Protein AF-A0A7L9SSA7-F1 (afdb_monomer_lite)

Secondary structure (DSSP, 8-state):
-------------------------------------SSTTSSB----HHHHHHHHHH---EE-TTS-EE---S-GGGSPBPHHHHHHHHHHT-

pLDDT: mean 72.89, std 18.95, range [39.0, 93.44]

InterPro domains:
  IPR021400 Protein of unknown function DUF3039 [PF11238] (38-92)

Organis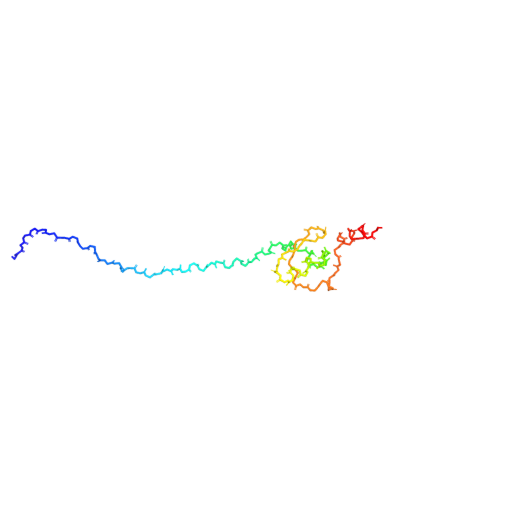m: NCBI:txid1765219

Structure (mmCIF, N/CA/C/O backbone):
data_AF-A0A7L9SSA7-F1
#
_entry.id   AF-A0A7L9SSA7-F1
#
loop_
_atom_site.group_PDB
_atom_site.id
_atom_site.type_symbol
_atom_site.label_atom_id
_atom_site.label_alt_id
_atom_site.label_comp_id
_atom_site.label_asym_id
_atom_site.label_entity_id
_atom_site.label_seq_id
_atom_site.pdbx_PDB_ins_code
_atom_site.Cartn_x
_atom_site.Cartn_y
_atom_site.Cartn_z
_atom_site.occupancy
_atom_site.B_iso_or_equiv
_atom_site.auth_seq_id
_atom_site.auth_comp_id
_atom_site.auth_asym_id
_atom_site.auth_atom_id
_atom_site.pdbx_PDB_model_num
ATOM 1 N N . MET A 1 1 ? -45.119 -55.828 63.329 1.00 40.03 1 MET A N 1
ATOM 2 C CA . MET A 1 1 ? -44.986 -54.359 63.344 1.00 40.03 1 MET A CA 1
ATOM 3 C C . MET A 1 1 ? -45.553 -53.857 62.026 1.00 40.03 1 MET A C 1
ATOM 5 O O . MET A 1 1 ? -45.095 -54.370 61.018 1.00 40.03 1 MET A O 1
ATOM 9 N N . PHE A 1 2 ? -46.597 -53.017 62.113 1.00 39.00 2 PHE A N 1
ATOM 10 C CA . PHE A 1 2 ? -47.033 -51.883 61.263 1.00 39.00 2 PHE A CA 1
ATOM 11 C C . PHE A 1 2 ? -46.605 -51.835 59.779 1.00 39.00 2 PHE A C 1
ATOM 13 O O . PHE A 1 2 ? -45.444 -52.081 59.493 1.00 39.00 2 PHE A O 1
ATOM 20 N N . ASP A 1 3 ? -47.363 -51.367 58.789 1.00 40.28 3 ASP A N 1
ATOM 21 C CA . ASP A 1 3 ? -48.769 -50.995 58.544 1.00 40.28 3 ASP A CA 1
ATOM 22 C C . ASP A 1 3 ? -48.764 -50.454 57.085 1.00 40.28 3 ASP A C 1
ATOM 24 O O . ASP A 1 3 ? -47.804 -49.779 56.725 1.00 40.28 3 ASP A O 1
ATOM 28 N N . LEU A 1 4 ? -49.795 -50.770 56.292 1.00 49.91 4 LEU A N 1
ATOM 29 C CA . LEU A 1 4 ? -50.450 -49.962 55.236 1.00 49.91 4 LEU A CA 1
ATOM 30 C C . LEU A 1 4 ? -49.697 -49.294 54.043 1.00 49.91 4 LEU A C 1
ATOM 32 O O . LEU A 1 4 ? -48.502 -49.033 54.029 1.00 49.91 4 LEU A O 1
ATOM 36 N N . GLU A 1 5 ? -50.506 -49.060 53.003 1.00 47.31 5 GLU A N 1
ATOM 37 C CA . GLU A 1 5 ? -50.275 -48.516 51.650 1.00 47.31 5 GLU A CA 1
ATOM 38 C C . GLU A 1 5 ? -49.798 -47.032 51.565 1.00 47.31 5 GLU A C 1
ATOM 40 O O . GLU A 1 5 ? -50.015 -46.286 52.513 1.00 47.31 5 GLU A O 1
ATOM 45 N N . ASP A 1 6 ? -49.180 -46.671 50.408 1.00 48.22 6 ASP A N 1
ATOM 46 C CA . ASP A 1 6 ? -48.939 -45.376 49.669 1.00 48.22 6 ASP A CA 1
ATOM 47 C C . ASP A 1 6 ? -49.259 -44.003 50.338 1.00 48.22 6 ASP A C 1
ATOM 49 O O . ASP A 1 6 ? -50.187 -43.966 51.140 1.00 48.22 6 ASP A O 1
ATOM 53 N N . PRO A 1 7 ? -48.690 -42.809 49.971 1.00 53.97 7 PRO A N 1
ATOM 54 C CA . PRO A 1 7 ? -47.881 -42.361 48.808 1.00 53.97 7 PRO A CA 1
ATOM 55 C C . PRO A 1 7 ? -46.630 -41.533 49.267 1.00 53.97 7 PRO A C 1
ATOM 57 O O . PRO A 1 7 ? -46.377 -41.402 50.455 1.00 53.97 7 PRO A O 1
ATOM 60 N N . VAL A 1 8 ? -45.691 -41.023 48.461 1.00 42.91 8 VAL A N 1
ATOM 61 C CA . VAL A 1 8 ? -45.662 -39.696 47.809 1.00 42.91 8 VAL A CA 1
ATOM 62 C C . VAL A 1 8 ? -44.269 -39.536 47.181 1.00 42.91 8 VAL A C 1
ATOM 64 O O . VAL A 1 8 ? -43.260 -39.897 47.787 1.00 42.91 8 VAL A O 1
ATOM 67 N N . SER A 1 9 ? -44.173 -38.936 45.999 1.00 50.88 9 SER A N 1
ATOM 68 C CA . SER A 1 9 ? -42.917 -38.320 45.557 1.00 50.88 9 SER A CA 1
ATOM 69 C C . SER A 1 9 ? -42.703 -36.997 46.299 1.00 50.88 9 SER A C 1
ATOM 71 O O . SER A 1 9 ? -43.634 -36.192 46.344 1.00 50.88 9 SER A O 1
ATOM 73 N N . PRO A 1 10 ? -41.479 -36.677 46.744 1.00 46.50 10 PRO A N 1
ATOM 74 C CA . PRO A 1 10 ? -41.043 -35.299 46.816 1.00 46.50 10 PRO A CA 1
ATOM 75 C C . PRO A 1 10 ? -39.958 -35.082 45.758 1.00 46.50 10 PRO A C 1
ATOM 77 O O . PRO A 1 10 ? -38.827 -35.547 45.872 1.00 46.50 10 PRO A O 1
ATOM 80 N N . LEU A 1 11 ? -40.309 -34.327 44.719 1.00 52.66 11 LEU A N 1
ATOM 81 C CA . LEU A 1 11 ? -39.355 -33.435 44.068 1.00 52.66 11 LEU A CA 1
ATOM 82 C C . LEU A 1 11 ? -38.657 -32.623 45.163 1.00 52.66 11 LEU A C 1
ATOM 84 O O . LEU A 1 11 ? -39.286 -31.729 45.720 1.00 52.66 11 LEU A O 1
ATOM 88 N N . SER A 1 12 ? -37.404 -32.933 45.488 1.00 49.94 12 SER A N 1
ATOM 89 C CA . SER A 1 12 ? -36.458 -32.021 46.146 1.00 49.94 12 SER A CA 1
ATOM 90 C C . SER A 1 12 ? -35.082 -32.670 46.206 1.00 49.94 12 SER A C 1
ATOM 92 O O . SER A 1 12 ? -34.852 -33.575 46.998 1.00 49.94 12 SER A O 1
ATOM 94 N N . ASN A 1 13 ? -34.195 -32.226 45.317 1.00 50.00 13 ASN A N 1
ATOM 95 C CA . ASN A 1 13 ? -32.871 -31.716 45.677 1.00 50.00 13 ASN A CA 1
ATOM 96 C C . ASN A 1 13 ? -32.240 -31.109 44.410 1.00 50.00 13 ASN A C 1
ATOM 98 O O . ASN A 1 13 ? -31.663 -31.838 43.603 1.00 50.00 13 ASN A O 1
ATOM 102 N N . PRO A 1 14 ? -32.356 -29.785 44.196 1.00 54.62 14 PRO A N 1
ATOM 103 C CA . PRO A 1 14 ? -31.621 -29.069 43.162 1.00 54.62 14 PRO A CA 1
ATOM 104 C C . PRO A 1 14 ? -30.209 -28.738 43.667 1.00 54.62 14 PRO A C 1
ATOM 106 O O . PRO A 1 14 ? -29.813 -27.579 43.683 1.00 54.62 14 PRO A O 1
ATOM 109 N N . ASP A 1 15 ? -29.466 -29.743 44.127 1.00 53.69 15 ASP A N 1
ATOM 110 C CA . ASP A 1 15 ? -28.090 -29.550 44.584 1.00 53.69 15 ASP A CA 1
ATOM 111 C C . ASP A 1 15 ? -27.221 -30.721 44.126 1.00 53.69 15 ASP A C 1
ATOM 113 O O . ASP A 1 15 ? -26.987 -31.695 44.835 1.00 53.69 15 ASP A O 1
ATOM 117 N N . GLN A 1 16 ? -26.808 -30.649 42.865 1.00 52.16 16 GLN A N 1
ATOM 118 C CA . GLN A 1 16 ? -25.607 -31.316 42.387 1.00 52.16 16 GLN A CA 1
ATOM 119 C C . GLN A 1 16 ? -24.875 -30.319 41.497 1.00 52.16 16 GLN A C 1
ATOM 121 O O . GLN A 1 16 ? -25.166 -30.160 40.316 1.00 52.16 16 GLN A O 1
ATOM 126 N N . SER A 1 17 ? -23.894 -29.688 42.131 1.00 50.47 17 SER A N 1
ATOM 127 C CA . SER A 1 17 ? -22.609 -29.364 41.531 1.00 50.47 17 SER A CA 1
ATOM 128 C C . SER A 1 17 ? -22.597 -28.267 40.462 1.00 50.47 17 SER A C 1
ATOM 130 O O . SER A 1 17 ? -22.735 -28.485 39.263 1.00 50.47 17 SER A O 1
ATOM 132 N N . THR A 1 18 ? -22.336 -27.061 40.965 1.00 54.06 18 THR A N 1
ATOM 133 C CA . THR A 1 18 ? -21.164 -26.251 40.599 1.00 54.06 18 THR A CA 1
ATOM 134 C C . THR A 1 18 ? -20.669 -26.312 39.156 1.00 54.06 18 THR A C 1
ATOM 136 O O . THR A 1 18 ? -20.043 -27.276 38.725 1.00 54.06 18 THR A O 1
ATOM 139 N N . GLY A 1 19 ? -20.781 -25.160 38.494 1.00 56.28 19 GLY A N 1
ATOM 140 C CA . GLY A 1 19 ? -19.922 -24.794 37.379 1.00 56.28 19 GLY A CA 1
ATOM 141 C C . GLY A 1 19 ? -20.684 -24.140 36.243 1.00 56.28 19 GLY A C 1
ATOM 142 O O . GLY A 1 19 ? -20.723 -24.686 35.145 1.00 56.28 19 GLY A O 1
ATOM 143 N N . THR A 1 20 ? -21.226 -22.934 36.439 1.00 54.31 20 THR A N 1
ATOM 144 C CA . THR A 1 20 ? -21.312 -22.020 35.294 1.00 54.31 20 THR A CA 1
ATOM 145 C C . THR A 1 20 ? -19.874 -21.684 34.917 1.00 54.31 20 THR A C 1
ATOM 147 O O . THR A 1 20 ? -19.305 -20.713 35.413 1.00 54.31 20 THR A O 1
ATOM 150 N N . ALA A 1 21 ? -19.251 -22.543 34.111 1.00 59.44 21 ALA A N 1
ATOM 151 C CA . ALA A 1 21 ? -18.026 -22.206 33.421 1.00 59.44 21 ALA A CA 1
ATOM 152 C C . ALA A 1 21 ? -18.380 -21.000 32.554 1.00 59.44 21 ALA A C 1
ATOM 154 O O . ALA A 1 21 ? -19.099 -21.117 31.560 1.00 59.44 21 ALA A O 1
ATOM 155 N N . VAL A 1 22 ? -17.958 -19.817 33.000 1.00 61.00 22 VAL A N 1
ATOM 156 C CA . VAL A 1 22 ? -17.911 -18.644 32.142 1.00 61.00 22 VAL A CA 1
ATOM 157 C C . VAL A 1 22 ? -17.012 -19.071 30.997 1.00 61.00 22 VAL A C 1
ATOM 159 O O . VAL A 1 22 ? -15.809 -19.232 31.178 1.00 61.00 22 VAL A O 1
ATOM 162 N N . LEU A 1 23 ? -17.609 -19.348 29.841 1.00 60.19 23 LEU A N 1
ATOM 163 C CA . LEU A 1 23 ? -16.860 -19.421 28.603 1.00 60.19 23 LEU A CA 1
ATOM 164 C C . LEU A 1 23 ? -16.315 -18.006 28.417 1.00 60.19 23 LEU A C 1
ATOM 166 O O . LEU A 1 23 ? -17.033 -17.120 27.944 1.00 60.19 23 LEU A O 1
ATOM 170 N N . GLU A 1 24 ? -15.092 -17.770 28.900 1.00 60.81 24 GLU A N 1
ATOM 171 C CA . GLU A 1 24 ? -14.299 -16.620 28.494 1.00 60.81 24 GLU A CA 1
ATOM 172 C C . GLU A 1 24 ? -14.405 -16.593 26.977 1.00 60.81 24 GLU A C 1
ATOM 174 O O . GLU A 1 24 ? -14.031 -17.553 26.297 1.00 60.81 24 GLU A O 1
ATOM 179 N N . ARG A 1 25 ? -15.048 -15.539 26.451 1.00 61.16 25 ARG A N 1
ATOM 180 C CA . ARG A 1 25 ? -15.030 -15.288 25.015 1.00 61.16 25 ARG A CA 1
ATOM 181 C C . ARG A 1 25 ? -13.554 -15.346 24.658 1.00 61.16 25 ARG A C 1
ATOM 183 O O . ARG A 1 25 ? -12.819 -14.558 25.257 1.00 61.16 25 ARG A O 1
ATOM 190 N N . PRO A 1 26 ? -13.115 -16.244 23.759 1.00 57.38 26 PRO A N 1
ATOM 191 C CA . PRO A 1 26 ? -11.773 -16.119 23.241 1.00 57.38 26 PRO A CA 1
ATOM 192 C C . PRO A 1 26 ? -11.709 -14.692 22.717 1.00 57.38 26 PRO A C 1
ATOM 194 O O . PRO A 1 26 ? -12.489 -14.316 21.839 1.00 57.38 26 PRO A O 1
ATOM 197 N N . GLU A 1 27 ? -10.888 -13.858 23.356 1.00 52.69 27 GLU A N 1
ATOM 198 C CA . GLU A 1 27 ? -10.485 -12.607 22.756 1.00 52.69 27 GLU A CA 1
ATOM 199 C C . GLU A 1 27 ? -9.894 -13.057 21.439 1.00 52.69 27 GLU A C 1
ATOM 201 O O . GLU A 1 27 ? -8.868 -13.742 21.417 1.00 52.69 27 GLU A O 1
ATOM 206 N N . THR A 1 28 ? -10.634 -12.830 20.357 1.00 50.56 28 THR A N 1
ATOM 207 C CA . THR A 1 28 ? -10.171 -13.086 19.010 1.00 50.56 28 THR A CA 1
ATOM 208 C C . THR A 1 28 ? -9.012 -12.120 18.837 1.00 50.56 28 THR A C 1
ATOM 210 O O . THR A 1 28 ? -9.195 -11.001 18.366 1.00 50.56 28 THR A O 1
ATOM 213 N N . GLN A 1 29 ? -7.835 -12.503 19.343 1.00 52.84 29 GLN A N 1
ATOM 214 C CA . GLN A 1 29 ? -6.566 -11.892 19.019 1.00 52.84 29 GLN A CA 1
ATOM 215 C C . GLN A 1 29 ? -6.583 -11.902 17.515 1.00 52.84 29 GLN A C 1
ATOM 217 O O . GLN A 1 29 ? -6.616 -12.975 16.915 1.00 52.84 29 GLN A O 1
ATOM 222 N N . GLU A 1 30 ? -6.741 -10.713 16.944 1.00 52.56 30 GLU A N 1
ATOM 223 C CA . GLU A 1 30 ? -6.850 -10.513 15.520 1.00 52.56 30 GLU A CA 1
ATOM 224 C C . GLU A 1 30 ? -5.670 -11.249 14.902 1.00 52.56 30 GLU A C 1
ATOM 226 O O . GLU A 1 30 ? -4.525 -10.797 14.981 1.00 52.56 30 GLU A O 1
ATOM 231 N N . GLU A 1 31 ? -5.936 -12.440 14.366 1.00 48.53 31 GLU A N 1
ATOM 232 C CA . GLU A 1 31 ? -4.979 -13.207 13.602 1.00 48.53 31 GLU A CA 1
ATOM 233 C C . GLU A 1 31 ? -4.758 -12.394 12.332 1.00 48.53 31 GLU A C 1
ATOM 235 O O . GLU A 1 31 ? -5.285 -12.681 11.261 1.00 48.53 31 GLU A O 1
ATOM 240 N N . THR A 1 32 ? -3.922 -11.361 12.420 1.00 52.50 32 THR A N 1
ATOM 241 C CA . THR A 1 32 ? -3.319 -10.697 11.269 1.00 52.50 32 THR A CA 1
ATOM 242 C C . THR A 1 32 ? -2.271 -11.620 10.650 1.00 52.50 32 THR A C 1
ATOM 244 O O . THR A 1 32 ? -1.240 -11.160 10.174 1.00 52.50 32 THR A O 1
ATOM 247 N N . LYS A 1 33 ? -2.509 -12.936 10.668 1.00 49.47 33 LYS A N 1
ATOM 248 C CA . LYS A 1 33 ? -1.672 -13.962 10.072 1.00 49.47 33 LYS A CA 1
ATOM 249 C C . LYS A 1 33 ? -1.939 -13.970 8.570 1.00 49.47 33 LYS A C 1
ATOM 251 O O . LYS A 1 33 ? -2.559 -14.870 8.014 1.00 49.47 33 LYS A O 1
ATOM 256 N N . ARG A 1 34 ? -1.473 -12.911 7.918 1.00 52.38 34 ARG A N 1
ATOM 257 C CA . ARG A 1 34 ? -1.051 -12.923 6.516 1.00 52.38 34 ARG A CA 1
ATOM 258 C C . ARG A 1 34 ? 0.352 -12.328 6.433 1.00 52.38 34 ARG A C 1
ATOM 260 O O . ARG A 1 34 ? 0.641 -11.463 5.618 1.00 52.38 34 ARG A O 1
ATOM 267 N N . ASP A 1 35 ? 1.219 -12.782 7.334 1.00 57.25 35 ASP A N 1
ATOM 268 C CA . ASP A 1 35 ? 2.659 -12.671 7.162 1.00 57.25 35 ASP A CA 1
ATOM 269 C C . ASP A 1 35 ? 3.062 -13.798 6.195 1.00 57.25 35 ASP A C 1
ATOM 271 O O . ASP A 1 35 ? 3.325 -14.925 6.615 1.00 57.25 35 ASP A O 1
ATOM 275 N N . ASP A 1 36 ? 3.000 -13.527 4.885 1.00 49.00 36 ASP A N 1
ATOM 276 C CA . ASP A 1 36 ? 3.484 -14.415 3.812 1.00 49.00 36 ASP A CA 1
ATOM 277 C C . ASP A 1 36 ? 5.004 -14.601 3.938 1.00 49.00 36 ASP A C 1
ATOM 279 O O . ASP A 1 36 ? 5.799 -13.930 3.280 1.00 49.00 36 ASP A O 1
ATOM 283 N N . GLY A 1 37 ? 5.389 -15.470 4.873 1.00 51.00 37 GLY A N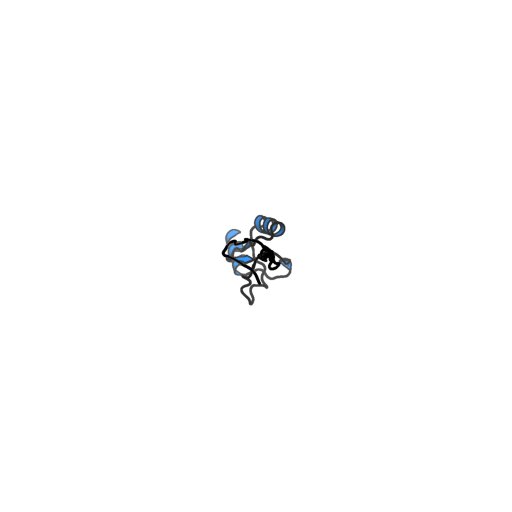 1
ATOM 284 C CA . GLY A 1 37 ? 6.750 -15.706 5.324 1.00 51.00 37 GLY A CA 1
ATOM 285 C C . GLY A 1 37 ? 7.784 -15.763 4.200 1.00 51.00 37 GLY A C 1
ATOM 286 O O . GLY A 1 37 ? 7.667 -16.537 3.256 1.00 51.00 37 GLY A O 1
ATOM 287 N N . GLY A 1 38 ? 8.848 -14.979 4.382 1.00 51.72 38 GLY A N 1
ATOM 288 C CA . GLY A 1 38 ? 10.067 -15.035 3.579 1.00 51.72 38 GLY A CA 1
ATOM 289 C C . GLY A 1 38 ? 10.206 -13.845 2.634 1.00 51.72 38 GLY A C 1
ATOM 290 O O . GLY A 1 38 ? 9.375 -13.604 1.770 1.00 51.72 38 GLY A O 1
ATOM 291 N N . GLU A 1 39 ? 11.285 -13.082 2.797 1.00 51.91 39 GLU A N 1
ATOM 292 C CA . GLU A 1 39 ? 11.698 -11.936 1.968 1.00 51.91 39 GLU A CA 1
ATOM 293 C C . GLU A 1 39 ? 10.852 -10.650 2.057 1.00 51.91 39 GLU A C 1
ATOM 295 O O . GLU A 1 39 ? 11.409 -9.565 2.234 1.00 51.91 39 GLU A O 1
ATOM 300 N N . ALA A 1 40 ? 9.524 -10.736 1.978 1.00 53.84 40 ALA A N 1
ATOM 301 C CA . ALA A 1 40 ? 8.656 -9.569 1.795 1.00 53.84 40 ALA A CA 1
ATOM 302 C C . ALA A 1 40 ? 8.330 -8.792 3.093 1.00 53.84 40 ALA A C 1
ATOM 304 O O . ALA A 1 40 ? 7.611 -7.796 3.048 1.00 53.84 40 ALA A O 1
ATOM 305 N N . ASP A 1 41 ? 8.835 -9.234 4.246 1.00 59.19 41 ASP A N 1
ATOM 306 C CA . ASP A 1 41 ? 8.779 -8.504 5.530 1.00 59.19 41 ASP A CA 1
ATOM 307 C C . ASP A 1 41 ? 9.863 -7.411 5.625 1.00 59.19 41 ASP A C 1
ATOM 309 O O . ASP A 1 41 ? 9.842 -6.555 6.505 1.00 59.19 41 ASP A O 1
ATOM 313 N N . ARG A 1 42 ? 10.844 -7.444 4.713 1.00 73.31 42 ARG A N 1
ATOM 314 C CA . ARG A 1 42 ? 12.006 -6.545 4.732 1.00 73.31 42 ARG A CA 1
ATOM 315 C C . ARG A 1 42 ? 11.853 -5.325 3.834 1.00 73.31 42 ARG A C 1
ATOM 317 O O . ARG A 1 42 ? 12.802 -4.555 3.738 1.00 73.31 42 ARG A O 1
ATOM 324 N N . PHE A 1 43 ? 10.713 -5.156 3.169 1.00 85.75 43 PHE A N 1
ATOM 325 C CA . PHE A 1 43 ? 10.489 -4.035 2.264 1.00 85.75 43 PHE A CA 1
ATOM 326 C C . PHE A 1 43 ? 9.443 -3.064 2.810 1.00 85.75 43 PHE A C 1
ATOM 328 O O . PHE A 1 43 ? 8.393 -3.463 3.310 1.00 85.75 43 PHE A O 1
ATOM 335 N N . ALA A 1 44 ? 9.714 -1.769 2.674 1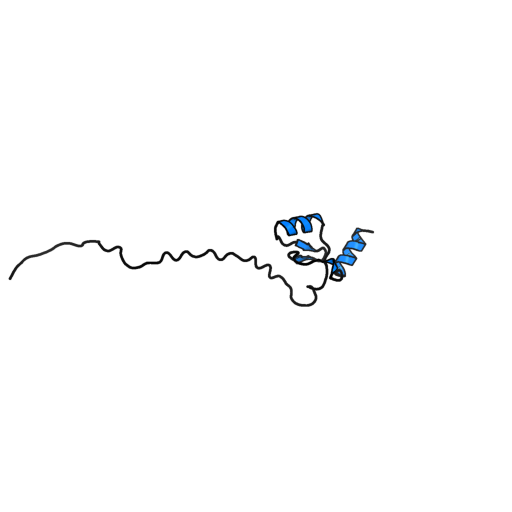.00 90.38 44 ALA A N 1
ATOM 336 C CA . ALA A 1 44 ? 8.741 -0.714 2.888 1.00 90.38 44 ALA A CA 1
ATOM 337 C C . ALA A 1 44 ? 7.775 -0.646 1.698 1.00 90.38 44 ALA A C 1
ATOM 339 O O . ALA A 1 44 ? 8.179 -0.698 0.535 1.00 90.38 44 ALA A O 1
ATOM 340 N N . HIS A 1 45 ? 6.486 -0.493 1.983 1.00 91.31 45 HIS A N 1
ATOM 341 C CA . HIS A 1 45 ? 5.440 -0.426 0.970 1.00 91.31 45 HIS A CA 1
ATOM 342 C C . HIS A 1 45 ? 4.762 0.943 0.974 1.00 91.31 45 HIS A C 1
ATOM 344 O O . HIS A 1 45 ? 4.516 1.525 2.032 1.00 91.31 45 HIS A O 1
ATOM 350 N N . TYR A 1 46 ? 4.425 1.447 -0.215 1.00 92.00 46 TYR A N 1
ATOM 351 C CA . TYR A 1 46 ? 3.648 2.675 -0.335 1.00 92.00 46 TYR A CA 1
ATOM 352 C C . TYR A 1 46 ? 2.168 2.405 -0.104 1.00 92.00 46 TYR A C 1
ATOM 354 O O . TYR A 1 46 ? 1.581 1.482 -0.675 1.00 92.00 46 TYR A O 1
ATOM 362 N N . VAL A 1 47 ? 1.566 3.271 0.699 1.00 92.56 47 VAL A N 1
ATOM 363 C CA . VAL A 1 47 ? 0.121 3.394 0.848 1.00 92.56 47 VAL A CA 1
ATOM 364 C C . VAL A 1 47 ? -0.217 4.859 1.109 1.00 92.56 47 VAL A C 1
ATOM 366 O O . VAL A 1 47 ? 0.653 5.662 1.455 1.00 92.56 47 VAL A O 1
ATOM 369 N N . SER A 1 48 ? -1.482 5.222 0.927 1.00 91.12 48 SER A N 1
ATOM 370 C CA . SER A 1 48 ? -1.967 6.574 1.187 1.00 91.12 48 SER A CA 1
ATOM 371 C C . SER A 1 48 ? -1.652 7.007 2.623 1.00 91.12 48 SER A C 1
ATOM 373 O O . SER A 1 48 ? -1.937 6.279 3.574 1.00 91.12 48 SER A O 1
ATOM 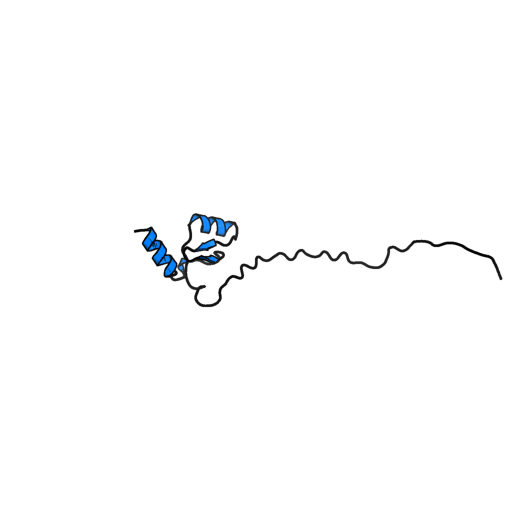375 N N . LYS A 1 49 ? -1.105 8.219 2.776 1.00 89.31 49 LYS A N 1
ATOM 376 C CA . LYS A 1 49 ? -0.720 8.793 4.077 1.00 89.31 49 LYS A CA 1
ATOM 377 C C . LYS A 1 49 ? -1.867 8.773 5.092 1.00 89.31 49 LYS A C 1
ATOM 379 O O . LYS A 1 49 ? -1.649 8.452 6.255 1.00 89.31 49 LYS A O 1
ATOM 384 N N . ASP A 1 50 ? -3.075 9.071 4.625 1.00 91.69 50 ASP A N 1
ATOM 385 C CA . ASP A 1 50 ? -4.294 9.051 5.431 1.00 91.69 50 ASP A CA 1
ATOM 386 C C . ASP A 1 50 ? -4.572 7.658 6.027 1.00 91.69 50 ASP A C 1
ATOM 388 O O . ASP A 1 50 ? -4.681 7.515 7.242 1.00 91.69 50 ASP A O 1
ATOM 392 N N . ARG A 1 51 ? -4.501 6.603 5.199 1.00 89.69 51 ARG A N 1
ATOM 393 C CA . ARG A 1 51 ? -4.689 5.214 5.648 1.00 89.69 51 ARG A CA 1
ATOM 394 C C . ARG A 1 51 ? -3.628 4.754 6.645 1.00 89.69 51 ARG A C 1
ATOM 396 O O . ARG A 1 51 ? -3.963 4.011 7.560 1.00 89.69 51 ARG A O 1
ATOM 403 N N . ILE A 1 52 ? -2.362 5.173 6.503 1.00 89.75 52 ILE A N 1
ATOM 404 C CA . ILE A 1 52 ? -1.336 4.878 7.527 1.00 89.75 52 ILE A CA 1
ATOM 405 C C . ILE A 1 52 ? -1.714 5.512 8.858 1.00 89.75 52 ILE A C 1
ATOM 407 O O . ILE A 1 52 ? -1.601 4.857 9.891 1.00 89.75 52 ILE A O 1
ATOM 411 N N . ASN A 1 53 ? -2.130 6.777 8.848 1.00 91.00 53 ASN A N 1
ATOM 412 C CA . ASN A 1 53 ? -2.470 7.486 10.077 1.00 91.00 53 ASN A CA 1
ATOM 413 C C . ASN A 1 53 ? -3.692 6.860 10.759 1.00 91.00 53 ASN A C 1
ATOM 415 O O . ASN A 1 53 ? -3.642 6.600 11.958 1.00 91.00 53 ASN A O 1
ATOM 419 N N . GLU A 1 54 ? -4.745 6.550 10.002 1.00 91.06 54 GLU A N 1
ATOM 420 C CA . GLU A 1 54 ? -5.937 5.875 10.527 1.00 91.06 54 GLU A CA 1
ATOM 421 C C . GLU A 1 54 ? -5.596 4.490 11.089 1.00 91.06 54 GLU A C 1
ATOM 423 O O . GLU A 1 54 ? -6.008 4.133 12.191 1.00 91.06 54 GLU A O 1
ATOM 428 N N . SER A 1 55 ? -4.797 3.711 10.365 1.00 90.50 55 SER A N 1
ATOM 429 C CA . SER A 1 55 ? -4.364 2.383 10.793 1.00 90.50 55 SER A CA 1
ATOM 430 C C . SER A 1 55 ? -3.506 2.417 12.057 1.00 90.50 55 SER A C 1
ATOM 432 O O . SER A 1 55 ? -3.678 1.578 12.935 1.00 90.50 55 SER A O 1
ATOM 434 N N . ARG A 1 56 ? -2.639 3.425 12.215 1.00 88.75 56 ARG A N 1
ATOM 435 C CA . ARG A 1 56 ? -1.865 3.625 13.452 1.00 88.75 56 ARG A CA 1
ATOM 436 C C . ARG A 1 56 ? -2.748 3.908 14.669 1.00 88.75 56 ARG A C 1
ATOM 438 O O . ARG A 1 56 ? -2.351 3.568 15.776 1.00 88.75 56 ARG A O 1
ATOM 445 N N . LEU A 1 57 ? -3.916 4.522 14.472 1.00 89.12 57 LEU A N 1
ATOM 446 C CA . LEU A 1 57 ? -4.879 4.802 15.542 1.00 89.12 57 LE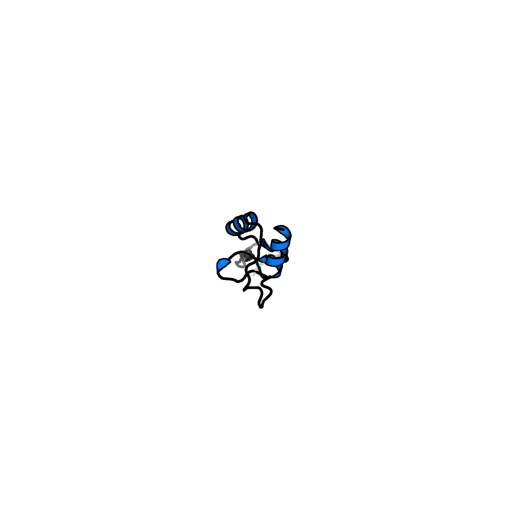U A CA 1
ATOM 447 C C . LEU A 1 57 ? -5.804 3.613 15.819 1.00 89.12 57 LEU A C 1
ATOM 449 O O . LEU A 1 57 ? -6.133 3.338 16.967 1.00 89.12 57 LEU A O 1
ATOM 453 N N . THR A 1 58 ? -6.243 2.927 14.765 1.00 89.94 58 THR A N 1
ATOM 454 C CA . THR A 1 58 ? -7.275 1.881 14.837 1.00 89.94 58 THR A CA 1
ATOM 455 C C . THR A 1 58 ? -6.714 0.466 14.936 1.00 89.94 58 THR A C 1
ATOM 457 O O . THR A 1 58 ? -7.464 -0.454 15.236 1.00 89.94 58 THR A O 1
ATOM 460 N N . GLY A 1 59 ? -5.432 0.261 14.627 1.00 88.12 59 GLY A N 1
ATOM 461 C CA . GLY A 1 59 ? -4.816 -1.063 14.498 1.00 88.12 59 GLY A CA 1
ATOM 462 C C . GLY A 1 59 ? -5.238 -1.834 13.242 1.00 88.12 59 GLY A C 1
ATOM 463 O O . GLY A 1 59 ? -4.791 -2.960 13.032 1.00 88.12 59 GLY A O 1
ATOM 464 N N . ARG A 1 60 ? -6.074 -1.244 12.379 1.00 88.56 60 ARG A N 1
ATOM 465 C CA . ARG A 1 60 ? -6.629 -1.926 11.205 1.00 88.56 60 ARG A CA 1
ATOM 466 C C . ARG A 1 60 ? -5.569 -2.195 10.138 1.00 88.56 60 ARG A C 1
ATOM 468 O O . ARG A 1 60 ? -4.692 -1.358 9.932 1.00 88.56 60 ARG A O 1
ATOM 475 N N . PRO A 1 61 ? -5.656 -3.307 9.394 1.00 90.44 61 PRO A N 1
ATOM 476 C CA . PRO A 1 61 ? -4.731 -3.586 8.304 1.00 90.44 61 PRO A CA 1
ATOM 477 C C . PRO A 1 61 ? -4.906 -2.610 7.132 1.00 90.44 61 PRO A C 1
ATOM 479 O O . PRO A 1 61 ? -6.022 -2.225 6.782 1.00 90.44 61 PRO A O 1
ATOM 482 N N . VAL A 1 62 ? -3.797 -2.256 6.484 1.00 91.38 62 VAL A N 1
ATOM 483 C CA . VAL A 1 62 ? -3.754 -1.445 5.259 1.00 91.38 62 VAL A CA 1
ATOM 484 C C . VAL A 1 62 ? -3.308 -2.284 4.071 1.00 91.38 62 VAL A C 1
ATOM 486 O O . VAL A 1 62 ? -2.654 -3.308 4.242 1.00 91.38 62 VAL A O 1
ATOM 489 N N . VAL A 1 63 ? -3.646 -1.833 2.862 1.00 92.38 63 VAL A N 1
ATOM 490 C CA . VAL A 1 63 ? -3.290 -2.494 1.598 1.00 92.38 63 VAL A CA 1
ATOM 491 C C . VAL A 1 63 ? -2.353 -1.601 0.787 1.00 92.38 63 VAL A C 1
ATOM 493 O O . VAL A 1 63 ? -2.692 -0.449 0.524 1.00 92.38 63 VAL A O 1
ATOM 496 N N . ALA A 1 64 ? -1.198 -2.128 0.386 1.00 93.12 64 ALA A N 1
ATOM 497 C CA . ALA A 1 64 ? -0.160 -1.434 -0.375 1.00 93.12 64 ALA A CA 1
ATOM 498 C C . ALA A 1 64 ? -0.576 -1.228 -1.831 1.00 93.12 64 ALA A C 1
ATOM 500 O O . ALA A 1 64 ? -1.428 -1.950 -2.347 1.00 93.12 64 ALA A O 1
ATOM 501 N N . LEU A 1 65 ? 0.145 -0.357 -2.544 1.00 92.12 65 LEU A N 1
ATOM 502 C CA . LEU A 1 65 ? 0.039 -0.264 -4.007 1.00 92.12 65 LEU A CA 1
ATOM 503 C C . LEU A 1 65 ? 0.320 -1.601 -4.717 1.00 92.12 65 LEU A C 1
ATOM 505 O O . LEU A 1 65 ? -0.287 -1.879 -5.743 1.00 92.12 65 LEU A O 1
ATOM 509 N N . CYS A 1 66 ? 1.195 -2.449 -4.165 1.00 91.00 66 CYS A N 1
ATOM 510 C CA . CYS A 1 66 ? 1.471 -3.783 -4.711 1.00 91.00 66 CYS A CA 1
ATOM 511 C C . CYS A 1 66 ? 0.446 -4.858 -4.291 1.00 91.00 66 CYS A C 1
ATOM 513 O O . CYS A 1 66 ? 0.607 -6.020 -4.645 1.00 91.00 66 CYS A O 1
ATOM 515 N N . GLY A 1 67 ? -0.575 -4.504 -3.500 1.00 90.00 67 GLY A N 1
ATOM 516 C CA . GLY A 1 67 ? -1.595 -5.435 -3.003 1.00 90.00 67 GLY A CA 1
ATOM 517 C C . GLY A 1 67 ? -1.275 -6.103 -1.661 1.00 90.00 67 GLY A C 1
ATOM 518 O O . GLY A 1 67 ? -2.130 -6.796 -1.113 1.00 90.00 67 GLY A O 1
ATOM 519 N N . LYS A 1 68 ? -0.086 -5.875 -1.086 1.00 87.75 68 LYS A N 1
ATOM 520 C CA . LYS A 1 68 ? 0.279 -6.434 0.225 1.00 87.75 68 LYS A CA 1
ATOM 521 C C . LYS A 1 68 ? -0.583 -5.864 1.349 1.00 87.75 68 LYS A C 1
ATOM 523 O O . LYS A 1 68 ? -0.730 -4.649 1.441 1.00 87.75 68 LYS A O 1
ATOM 528 N N . VAL A 1 69 ? -1.098 -6.725 2.225 1.00 89.75 69 VAL A N 1
ATOM 529 C CA . VAL A 1 69 ? -1.903 -6.327 3.388 1.00 89.75 69 VAL A CA 1
ATOM 530 C C . VAL A 1 69 ? -1.081 -6.471 4.666 1.00 89.75 69 VAL A C 1
ATOM 532 O O . VAL A 1 69 ? -0.541 -7.545 4.904 1.00 89.75 69 VAL A O 1
ATOM 535 N N . TRP A 1 70 ? -0.979 -5.423 5.488 1.00 88.44 70 TRP A N 1
ATOM 536 C CA . TRP A 1 70 ? -0.242 -5.476 6.760 1.00 88.44 70 TRP A CA 1
ATOM 537 C C . TRP A 1 70 ? -0.781 -4.480 7.789 1.00 88.44 70 TRP A C 1
ATOM 539 O O . TRP A 1 70 ? -1.450 -3.511 7.434 1.00 88.44 70 TRP A O 1
ATOM 549 N N . VAL A 1 71 ? -0.458 -4.692 9.066 1.00 89.31 71 VAL A N 1
ATOM 550 C CA . VAL A 1 71 ? -0.652 -3.682 10.118 1.00 89.31 71 VAL A CA 1
ATOM 551 C C . VAL A 1 71 ? 0.686 -2.969 10.364 1.00 89.31 71 VAL A C 1
ATOM 553 O O . VAL A 1 71 ? 1.680 -3.635 10.671 1.00 89.31 71 VAL A O 1
ATOM 556 N N . PRO A 1 72 ? 0.769 -1.634 10.229 1.00 86.94 72 PRO A N 1
ATOM 557 C CA . PRO A 1 72 ? 2.002 -0.881 10.418 1.00 86.94 72 PRO A CA 1
ATOM 558 C C . PRO A 1 72 ? 2.434 -0.896 11.892 1.00 86.94 72 PRO A C 1
ATOM 560 O O . PRO A 1 72 ? 1.951 -0.109 12.699 1.00 86.94 72 PRO A O 1
ATOM 563 N N . LYS A 1 73 ? 3.376 -1.788 12.232 1.00 83.00 73 LYS A N 1
ATOM 564 C CA . LYS A 1 73 ? 3.949 -1.925 13.588 1.00 83.00 73 LYS A CA 1
ATOM 565 C C . LYS A 1 73 ? 5.387 -1.401 13.729 1.00 83.00 73 LYS A C 1
ATOM 567 O O . LYS A 1 73 ? 5.829 -1.163 14.846 1.00 83.00 73 LYS A O 1
ATOM 572 N N . ARG A 1 74 ? 6.132 -1.242 12.627 1.00 80.12 74 ARG A N 1
ATOM 573 C CA . ARG A 1 74 ? 7.559 -0.847 12.615 1.00 80.12 74 ARG A CA 1
ATOM 574 C C . ARG A 1 74 ? 7.784 0.418 11.783 1.00 80.12 74 ARG A C 1
ATOM 576 O O . ARG A 1 74 ? 6.936 0.778 10.966 1.00 80.12 74 ARG A O 1
ATOM 583 N N . ASP A 1 75 ? 8.926 1.078 11.981 1.00 81.56 75 ASP A N 1
ATOM 584 C CA . ASP A 1 75 ? 9.295 2.261 11.197 1.00 81.56 75 ASP A CA 1
ATOM 585 C C . ASP A 1 75 ? 9.744 1.868 9.772 1.00 81.56 75 ASP A C 1
ATOM 587 O O . ASP A 1 75 ? 10.666 1.060 9.629 1.00 81.56 75 ASP A O 1
ATOM 591 N N . PRO A 1 76 ? 9.118 2.407 8.707 1.00 82.81 76 PRO A N 1
ATOM 592 C CA . PRO A 1 76 ? 9.418 2.024 7.327 1.00 82.81 76 PRO A CA 1
ATOM 593 C C . PRO A 1 76 ? 10.765 2.560 6.823 1.00 82.81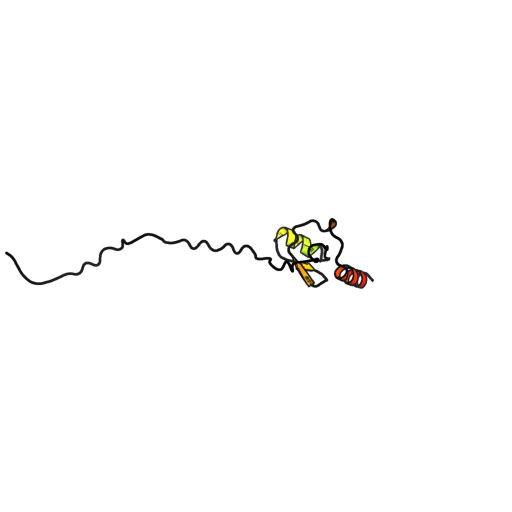 76 PRO A C 1
ATOM 595 O O . PRO A 1 76 ? 11.266 2.059 5.822 1.00 82.81 76 PRO A O 1
ATOM 598 N N . SER A 1 77 ? 11.377 3.541 7.498 1.00 82.62 77 SER A N 1
ATOM 599 C CA . SER A 1 77 ? 12.636 4.164 7.051 1.00 82.62 77 SER A CA 1
ATOM 600 C C . SER A 1 77 ? 13.841 3.228 7.177 1.00 82.62 77 SER A C 1
ATOM 602 O O . SER A 1 77 ? 14.889 3.483 6.592 1.00 82.62 77 SER A O 1
ATOM 604 N N . GLN A 1 78 ? 13.699 2.149 7.950 1.00 81.56 78 GLN A N 1
ATOM 605 C CA . GLN A 1 78 ? 14.739 1.142 8.177 1.00 81.56 78 GLN A CA 1
ATOM 606 C C . GLN A 1 78 ? 14.796 0.079 7.065 1.00 81.56 78 GLN A C 1
ATOM 608 O O . GLN A 1 78 ? 15.654 -0.801 7.102 1.00 81.56 78 GLN A O 1
ATOM 613 N N . TYR A 1 79 ? 13.884 0.140 6.090 1.00 86.31 79 TYR A N 1
ATOM 614 C CA . TYR A 1 79 ? 13.681 -0.909 5.098 1.00 86.31 79 TYR A CA 1
ATOM 615 C C . TYR A 1 79 ? 13.744 -0.353 3.665 1.00 86.31 79 TYR A C 1
ATOM 617 O O . TYR A 1 79 ? 13.211 0.727 3.401 1.00 86.31 79 TYR A O 1
ATOM 625 N N . PRO A 1 80 ? 14.359 -1.073 2.707 1.00 91.31 80 PRO A N 1
ATOM 626 C CA . PRO A 1 80 ? 14.299 -0.706 1.292 1.00 91.31 80 PRO A CA 1
ATOM 627 C C . PRO A 1 80 ? 12.854 -0.697 0.780 1.00 91.31 80 PRO A C 1
ATOM 629 O O . PRO A 1 80 ? 12.037 -1.508 1.199 1.00 91.31 80 PRO A O 1
ATOM 632 N N . VAL A 1 81 ? 12.519 0.187 -0.161 1.00 90.94 81 VAL A N 1
ATOM 633 C CA . VAL A 1 81 ? 11.166 0.240 -0.743 1.00 90.94 81 VAL A CA 1
ATOM 634 C C . VAL A 1 81 ? 10.934 -0.942 -1.690 1.00 90.94 81 VAL A C 1
ATOM 636 O O . VAL A 1 81 ? 11.818 -1.315 -2.460 1.00 90.94 81 VAL A O 1
ATOM 639 N N . CYS A 1 82 ? 9.729 -1.514 -1.665 1.00 92.12 82 CYS A N 1
ATOM 640 C CA . CYS A 1 82 ? 9.296 -2.561 -2.586 1.00 92.12 82 CYS A CA 1
ATOM 641 C C . CYS A 1 82 ? 9.394 -2.080 -4.053 1.00 92.12 82 CYS A C 1
ATOM 643 O O . CYS A 1 82 ? 8.844 -1.020 -4.381 1.00 92.12 82 CYS A O 1
ATOM 645 N N . PRO A 1 83 ? 10.048 -2.844 -4.951 1.00 92.06 83 PRO A N 1
ATOM 646 C CA . PRO A 1 83 ? 10.283 -2.425 -6.334 1.00 92.06 83 PRO A CA 1
ATOM 647 C C . PRO A 1 83 ? 8.983 -2.184 -7.114 1.00 92.06 83 PRO A C 1
ATOM 649 O O . PRO A 1 83 ? 8.897 -1.212 -7.863 1.00 92.06 83 PRO A O 1
ATOM 652 N N . ASP A 1 84 ? 7.945 -2.993 -6.886 1.00 92.75 84 ASP A N 1
ATOM 653 C CA . ASP A 1 84 ? 6.631 -2.804 -7.511 1.00 92.75 84 ASP A CA 1
ATOM 654 C C . ASP A 1 84 ? 5.947 -1.524 -7.041 1.00 92.75 84 ASP A C 1
ATOM 656 O O . ASP A 1 84 ? 5.458 -0.746 -7.858 1.00 92.75 84 ASP A O 1
ATOM 660 N N . CYS A 1 85 ? 5.957 -1.266 -5.727 1.00 92.88 85 CYS A N 1
ATOM 661 C CA . CYS A 1 85 ? 5.431 -0.020 -5.174 1.00 92.88 85 CYS A CA 1
ATOM 662 C C . CYS A 1 85 ? 6.144 1.191 -5.780 1.00 92.88 85 CYS A C 1
ATOM 664 O O . CYS A 1 85 ? 5.476 2.155 -6.147 1.00 92.88 85 CYS A O 1
ATOM 666 N N . LYS A 1 86 ? 7.476 1.133 -5.910 1.00 92.25 86 LYS A N 1
ATOM 667 C CA . LYS A 1 86 ? 8.266 2.201 -6.526 1.00 92.25 86 LYS A CA 1
ATOM 668 C C . LYS A 1 86 ? 7.887 2.415 -7.990 1.00 92.25 86 LYS A C 1
ATOM 670 O O . LYS A 1 86 ? 7.639 3.549 -8.374 1.00 92.25 86 LYS A O 1
ATOM 675 N N . ARG A 1 87 ? 7.793 1.350 -8.791 1.00 93.38 87 ARG A N 1
ATOM 676 C CA . ARG A 1 87 ? 7.419 1.447 -10.211 1.00 93.38 87 ARG A CA 1
ATOM 677 C C . ARG A 1 87 ? 6.034 2.074 -10.395 1.00 93.38 87 ARG A C 1
ATOM 679 O O . ARG A 1 87 ? 5.895 3.000 -11.181 1.00 93.38 87 ARG A O 1
ATOM 686 N N . ILE A 1 88 ? 5.034 1.600 -9.649 1.00 93.25 88 ILE A N 1
ATOM 687 C CA . ILE A 1 88 ? 3.658 2.118 -9.724 1.00 93.25 88 ILE A CA 1
ATOM 688 C C . ILE A 1 88 ? 3.612 3.591 -9.295 1.00 93.25 88 ILE A C 1
ATOM 690 O O . ILE A 1 88 ? 2.938 4.399 -9.924 1.00 93.25 88 ILE A O 1
ATOM 694 N N . TYR A 1 89 ? 4.340 3.954 -8.236 1.00 92.44 89 TYR A N 1
ATOM 695 C CA . TYR A 1 89 ? 4.417 5.339 -7.776 1.00 92.44 89 TYR A CA 1
ATOM 696 C C . TYR A 1 89 ? 5.094 6.256 -8.805 1.00 92.44 89 TYR A C 1
ATOM 698 O O . TYR A 1 89 ? 4.573 7.330 -9.095 1.00 92.44 89 TYR A O 1
ATOM 706 N N . ASP A 1 90 ? 6.210 5.817 -9.395 1.00 93.44 90 ASP A N 1
ATOM 707 C CA . ASP A 1 90 ? 6.916 6.553 -10.449 1.00 93.44 90 ASP A CA 1
ATOM 708 C C . ASP A 1 90 ? 6.025 6.725 -11.700 1.00 93.44 90 ASP A C 1
ATOM 710 O O . ASP A 1 90 ? 6.052 7.780 -12.326 1.00 93.44 90 ASP A O 1
ATOM 714 N N . GLU A 1 91 ? 5.195 5.729 -12.043 1.00 92.88 91 GLU A N 1
ATOM 715 C CA . GLU A 1 91 ? 4.193 5.818 -13.121 1.00 92.88 91 GLU A CA 1
ATOM 716 C C . GLU A 1 91 ? 3.064 6.817 -12.807 1.00 92.88 91 GLU A C 1
ATOM 718 O O . GLU A 1 91 ? 2.595 7.495 -13.715 1.00 92.88 91 GLU A O 1
ATOM 723 N N . MET A 1 92 ? 2.639 6.936 -11.543 1.00 89.38 92 MET A N 1
ATOM 724 C CA . MET A 1 92 ? 1.605 7.892 -11.110 1.00 89.38 92 MET A CA 1
ATOM 725 C C . MET A 1 92 ? 2.109 9.339 -11.011 1.00 89.38 92 MET A C 1
ATOM 727 O O . MET A 1 92 ? 1.310 10.266 -11.113 1.00 89.38 92 MET A O 1
ATOM 731 N N . MET A 1 93 ? 3.406 9.532 -10.756 1.00 85.44 93 MET A N 1
ATOM 732 C CA . MET A 1 93 ? 4.043 10.851 -10.604 1.00 85.44 93 MET A CA 1
ATOM 733 C C . MET A 1 93 ? 4.578 11.425 -11.921 1.00 85.44 93 MET A C 1
ATOM 735 O O . MET A 1 93 ? 5.207 12.486 -11.917 1.00 85.44 93 MET A O 1
ATOM 739 N N . ARG A 1 94 ? 4.373 10.708 -13.024 1.00 79.56 94 ARG A N 1
ATOM 740 C CA . ARG A 1 94 ? 4.777 11.111 -14.365 1.00 79.56 94 ARG A CA 1
ATOM 741 C C . ARG A 1 94 ? 3.685 11.916 -15.055 1.00 79.56 94 ARG A C 1
ATOM 743 O O . ARG A 1 94 ? 4.070 12.854 -15.786 1.00 79.56 94 ARG A O 1
#

Sequence (94 aa):
MFDLEDPVSPLSNPDQSTGTAVLERPETQEETKRDDGGEADRFAHYVSKDRINESRLTGRPVVALCGKVWVPKRDPSQYPVCPDCKRIYDEMMR

Radius of gyration: 31.17 Å; chains: 1; bounding box: 65×66×78 Å

Foldseek 3Di:
DDDDDDDDDDPDDPDDDDDPPPPPPPPPPPCPPPPVDDDPVQAQFDDDPVVLVVLVVVVAWDAGPVGDIDRPPDDRVNGHHDPNRVVVVVVVVD